Protein AF-R6EBM1-F1 (afdb_monomer_lite)

Radius of gyration: 15.31 Å; chains: 1; bounding box: 41×49×31 Å

Foldseek 3Di:
DAFDADPPPRHTFWDKDWDDDPLETEIDIDGDPVCPPVCSVLVVVLVVCVVVCVVRVAGAYEYEAAPVPVSVVVSCVVSAWAWPFWDQDPCVVPDDHDTWTWTWGDDPNYTYTYTYDDDDPPPPD

Secondary structure (DSSP, 8-state):
-EEEE-TTT--EEEEEEEEEETTEEEEEEEE-GGGTTSSHHHHHHHHHHHHHHHH-TT-EEEE---TT-HHHHHHHHHTT----EE-S-GGGGT------EE--EEETTEEE--B----------

pLDDT: mean 72.96, std 23.39, range [26.84, 96.12]

Structure (mmCIF, N/CA/C/O backbone):
data_AF-R6EBM1-F1
#
_entry.id   AF-R6EBM1-F1
#
loop_
_atom_site.group_PDB
_atom_site.id
_atom_site.type_symbol
_atom_site.label_atom_id
_atom_site.label_alt_id
_atom_site.label_comp_id
_atom_site.label_asym_id
_atom_site.label_entity_id
_atom_site.label_seq_id
_atom_site.pdbx_PDB_ins_code
_atom_site.Cartn_x
_atom_site.Cartn_y
_atom_site.Cartn_z
_atom_site.occupancy
_atom_site.B_iso_or_equiv
_atom_site.auth_seq_id
_atom_site.auth_comp_id
_atom_site.auth_asym_id
_atom_site.auth_atom_id
_atom_site.pdbx_PDB_model_num
ATOM 1 N N . MET A 1 1 ? -8.049 6.342 -8.867 1.00 83.94 1 MET A N 1
ATOM 2 C CA . MET A 1 1 ? -8.189 6.659 -7.430 1.00 83.94 1 MET A CA 1
ATOM 3 C C . MET A 1 1 ? -9.291 5.770 -6.891 1.00 83.94 1 MET A C 1
ATOM 5 O O . MET A 1 1 ? -10.274 5.601 -7.598 1.00 83.94 1 MET A O 1
ATOM 9 N N . ILE A 1 2 ? -9.093 5.152 -5.730 1.00 92.56 2 ILE A N 1
ATOM 10 C CA . ILE A 1 2 ? -10.028 4.202 -5.118 1.00 92.56 2 ILE A CA 1
ATOM 11 C C . ILE A 1 2 ? -10.433 4.773 -3.761 1.00 92.56 2 ILE A C 1
ATOM 13 O O . ILE A 1 2 ? -9.560 5.087 -2.956 1.00 92.56 2 ILE A O 1
ATOM 17 N N . ALA A 1 3 ? -11.731 4.918 -3.513 1.00 94.50 3 ALA A N 1
ATOM 18 C CA . ALA A 1 3 ? -12.239 5.273 -2.193 1.00 94.50 3 ALA A CA 1
ATOM 19 C C . ALA A 1 3 ? -12.354 4.014 -1.326 1.00 94.50 3 ALA A C 1
ATOM 21 O O . ALA A 1 3 ? -12.730 2.949 -1.815 1.00 94.50 3 ALA A O 1
ATOM 22 N N . VAL A 1 4 ? -12.039 4.146 -0.042 1.00 95.19 4 VAL A N 1
ATOM 23 C CA . VAL A 1 4 ? -12.210 3.092 0.957 1.00 95.19 4 VAL A CA 1
ATOM 24 C C . VAL A 1 4 ? -13.351 3.499 1.871 1.00 95.19 4 VAL A C 1
ATOM 26 O O . VAL A 1 4 ? -13.301 4.575 2.471 1.00 95.19 4 VAL A O 1
ATOM 29 N N . ALA A 1 5 ? -14.360 2.642 1.986 1.00 95.75 5 ALA A N 1
ATOM 30 C CA . ALA A 1 5 ? -15.522 2.872 2.830 1.00 95.75 5 ALA A CA 1
ATOM 31 C C . ALA A 1 5 ? -15.790 1.680 3.756 1.00 95.75 5 ALA A C 1
ATOM 33 O O . ALA A 1 5 ? -15.462 0.543 3.411 1.00 95.75 5 ALA A O 1
ATOM 34 N N . LEU A 1 6 ? -16.380 1.948 4.924 1.00 94.75 6 LEU A N 1
ATOM 35 C CA . LEU A 1 6 ? -16.884 0.903 5.816 1.00 94.75 6 LEU A CA 1
ATOM 36 C C . LEU A 1 6 ? -18.050 0.176 5.158 1.00 94.75 6 LEU A C 1
ATOM 38 O O . LEU A 1 6 ? -18.920 0.796 4.546 1.00 94.75 6 LEU A O 1
ATOM 42 N N . LYS A 1 7 ? -18.088 -1.145 5.312 1.00 92.44 7 LYS A N 1
ATOM 43 C CA . LYS A 1 7 ? -19.096 -1.984 4.664 1.00 92.44 7 LYS A CA 1
ATOM 44 C C . LYS A 1 7 ? -20.491 -1.759 5.251 1.00 92.44 7 LYS A C 1
ATOM 46 O O . LYS A 1 7 ? -21.477 -1.829 4.528 1.00 92.44 7 LYS A O 1
ATOM 51 N N . GLU A 1 8 ? -20.562 -1.492 6.550 1.00 93.94 8 GLU A N 1
ATOM 52 C CA . GLU A 1 8 ? -21.800 -1.378 7.320 1.00 93.94 8 GLU A CA 1
ATOM 53 C C . GLU A 1 8 ? -22.466 -0.014 7.129 1.00 93.94 8 GLU A C 1
ATOM 55 O O . GLU A 1 8 ? -23.687 0.071 7.028 1.00 93.94 8 GLU A O 1
ATOM 60 N N . THR A 1 9 ? -21.670 1.057 7.086 1.00 94.38 9 THR A N 1
ATOM 61 C CA . THR A 1 9 ? -22.170 2.442 7.090 1.00 94.38 9 THR A CA 1
ATOM 62 C C . THR A 1 9 ? -21.970 3.170 5.766 1.00 94.38 9 THR A C 1
ATOM 64 O O . THR A 1 9 ? -22.508 4.261 5.588 1.00 94.38 9 THR A O 1
ATOM 67 N N . ASN A 1 10 ? -21.187 2.600 4.844 1.00 93.38 10 ASN A N 1
ATOM 68 C CA . ASN A 1 10 ? -20.725 3.255 3.619 1.00 93.38 10 ASN A CA 1
ATOM 69 C C . ASN A 1 10 ? -19.950 4.567 3.877 1.00 93.38 10 ASN A C 1
ATOM 71 O O . ASN A 1 10 ? -19.770 5.389 2.978 1.00 93.38 10 ASN A O 1
ATOM 75 N N . GLU A 1 11 ? -19.481 4.780 5.111 1.00 94.94 11 GLU A N 1
ATOM 76 C CA . GLU A 1 11 ? -18.679 5.943 5.472 1.00 94.94 11 GLU A CA 1
ATOM 77 C C . GLU A 1 11 ? -17.297 5.841 4.828 1.00 94.94 11 GLU A C 1
ATOM 79 O O . GLU A 1 11 ? -16.606 4.835 4.989 1.00 94.94 11 GLU A O 1
ATOM 84 N N . MET A 1 12 ? -16.868 6.894 4.130 1.00 95.06 12 MET A N 1
ATOM 85 C CA . MET A 1 12 ? -15.533 6.963 3.542 1.00 95.06 12 MET A CA 1
ATOM 86 C C . MET A 1 12 ? -14.474 7.154 4.635 1.00 95.06 12 MET A C 1
ATOM 88 O O . MET A 1 12 ? -14.426 8.184 5.306 1.00 95.06 12 MET A O 1
ATOM 92 N N . ILE A 1 13 ? -13.584 6.175 4.776 1.00 96.12 13 ILE A N 1
ATOM 93 C CA . ILE A 1 13 ? -12.540 6.151 5.810 1.00 96.12 13 ILE A CA 1
ATOM 94 C C . ILE A 1 13 ? -11.137 6.396 5.262 1.00 96.12 13 ILE A C 1
ATOM 96 O O . ILE A 1 13 ? -10.194 6.600 6.033 1.00 96.12 13 ILE A O 1
ATOM 100 N N . GLY A 1 14 ? -10.981 6.388 3.942 1.00 94.69 14 GLY A N 1
ATOM 101 C CA . GLY A 1 14 ? -9.702 6.632 3.303 1.00 94.69 14 GLY A CA 1
ATOM 102 C C . GLY A 1 14 ? -9.762 6.573 1.788 1.00 94.69 14 GLY A C 1
ATOM 103 O O . GLY A 1 14 ? -10.810 6.380 1.175 1.00 94.69 14 GLY A O 1
ATOM 104 N N . GLU A 1 15 ? -8.594 6.716 1.190 1.00 95.75 15 GLU A N 1
ATOM 105 C CA . GLU A 1 15 ? -8.383 6.650 -0.244 1.00 95.75 15 GLU A CA 1
ATOM 106 C C . GLU A 1 15 ? -7.077 5.929 -0.563 1.00 95.75 15 GLU A C 1
ATOM 108 O O . GLU A 1 15 ? -6.105 5.958 0.201 1.00 95.75 15 GLU A O 1
ATOM 113 N N . ILE A 1 16 ? -7.057 5.286 -1.726 1.00 94.50 16 ILE A N 1
ATOM 114 C CA . ILE A 1 16 ? -5.886 4.627 -2.281 1.00 94.50 16 ILE A CA 1
ATOM 115 C C . ILE A 1 16 ? -5.662 5.131 -3.703 1.00 94.50 16 ILE A C 1
ATOM 117 O O . ILE A 1 16 ? -6.527 5.096 -4.583 1.00 94.50 16 ILE A O 1
ATOM 121 N N . ILE A 1 17 ? -4.447 5.596 -3.943 1.00 92.50 17 ILE A N 1
ATOM 122 C CA . ILE A 1 17 ? -3.948 6.005 -5.242 1.00 92.50 17 ILE A CA 1
ATOM 123 C C . ILE A 1 17 ? -3.191 4.820 -5.833 1.00 92.50 17 ILE A C 1
ATOM 125 O O . ILE A 1 17 ? -2.248 4.321 -5.229 1.00 92.50 17 ILE A O 1
ATOM 129 N N . VAL A 1 18 ? -3.588 4.405 -7.034 1.00 91.06 18 VAL A N 1
ATOM 130 C CA . VAL A 1 18 ? -2.918 3.366 -7.822 1.00 91.06 18 VAL A CA 1
ATOM 131 C C . VAL A 1 18 ? -2.424 4.002 -9.114 1.00 91.06 18 VAL A C 1
ATOM 133 O O . VAL A 1 18 ? -3.210 4.601 -9.848 1.00 91.06 18 VAL A O 1
ATOM 136 N N . LYS A 1 19 ? -1.121 3.913 -9.372 1.00 91.00 19 LYS A N 1
ATOM 137 C CA . LYS A 1 19 ? -0.443 4.511 -10.526 1.00 91.00 19 LYS A CA 1
ATOM 138 C C . LYS A 1 19 ? 0.418 3.457 -11.234 1.00 91.00 19 LYS A C 1
ATOM 140 O O . LYS A 1 19 ? 1.581 3.285 -10.867 1.00 91.00 19 LYS A O 1
ATOM 145 N N . PRO A 1 20 ? -0.138 2.737 -12.219 1.00 88.94 20 PRO A N 1
ATOM 146 C CA . PRO A 1 20 ? 0.629 1.841 -13.079 1.00 88.94 20 PRO A CA 1
ATOM 147 C C . PRO A 1 20 ? 1.560 2.630 -14.016 1.00 88.94 20 PRO A C 1
ATOM 149 O O . PRO A 1 20 ? 1.137 3.619 -14.612 1.00 88.94 20 PRO A O 1
ATOM 152 N N . LYS A 1 21 ? 2.816 2.196 -14.159 1.00 87.00 21 LYS A N 1
ATOM 153 C CA . LYS A 1 21 ? 3.804 2.725 -15.110 1.00 87.00 21 LYS A CA 1
ATOM 154 C C . LYS A 1 21 ? 4.953 1.728 -15.304 1.00 87.00 21 LYS A C 1
ATOM 156 O O . LYS A 1 21 ? 5.504 1.265 -14.319 1.00 87.00 21 LYS A O 1
ATOM 161 N N . ASP A 1 22 ? 5.339 1.435 -16.546 1.00 86.69 22 ASP A N 1
ATOM 162 C CA . ASP A 1 22 ? 6.538 0.642 -16.890 1.00 86.69 22 ASP A CA 1
ATOM 163 C C . ASP A 1 22 ? 6.659 -0.703 -16.138 1.00 86.69 22 ASP A C 1
ATOM 165 O O . ASP A 1 22 ? 7.708 -1.038 -15.597 1.00 86.69 22 ASP A O 1
ATOM 169 N N . ASN A 1 23 ? 5.569 -1.481 -16.081 1.00 84.25 23 ASN A N 1
ATOM 170 C CA . ASN A 1 23 ? 5.447 -2.725 -15.299 1.00 84.25 23 ASN A CA 1
ATOM 171 C C . ASN A 1 23 ? 5.547 -2.556 -13.774 1.00 84.25 23 ASN A C 1
ATOM 173 O O . ASN A 1 23 ? 5.668 -3.542 -13.051 1.00 84.25 23 ASN A O 1
ATOM 177 N N . ILE A 1 24 ? 5.452 -1.324 -13.276 1.00 83.31 24 ILE A N 1
ATOM 178 C CA . ILE A 1 24 ? 5.474 -0.994 -11.857 1.00 83.31 24 ILE A CA 1
ATOM 179 C C . ILE A 1 24 ? 4.132 -0.368 -11.449 1.00 83.31 24 ILE A C 1
ATOM 181 O O . ILE A 1 24 ? 3.636 0.559 -12.082 1.00 83.31 24 ILE A O 1
ATOM 185 N N . ILE A 1 25 ? 3.522 -0.837 -10.364 1.00 88.44 25 ILE A N 1
ATOM 186 C CA . ILE A 1 25 ? 2.316 -0.264 -9.762 1.00 88.44 25 ILE A CA 1
ATOM 187 C C . ILE A 1 25 ? 2.717 0.585 -8.562 1.00 88.44 25 ILE A C 1
ATOM 189 O O . ILE A 1 25 ? 3.015 0.059 -7.499 1.00 88.44 25 ILE A O 1
ATOM 193 N N . SER A 1 26 ? 2.698 1.908 -8.696 1.00 87.38 26 SER A N 1
ATOM 194 C CA . SER A 1 26 ? 2.887 2.804 -7.553 1.00 87.38 26 SER A CA 1
ATOM 195 C C . SER A 1 26 ? 1.607 2.917 -6.726 1.00 87.38 26 SER A C 1
ATOM 197 O O . SER A 1 26 ? 0.573 3.314 -7.261 1.00 87.38 26 SER A O 1
ATOM 199 N N . LEU A 1 27 ? 1.669 2.622 -5.429 1.00 89.44 27 LEU A N 1
ATOM 200 C CA . LEU A 1 27 ? 0.572 2.817 -4.485 1.00 89.44 27 LEU A CA 1
ATOM 201 C C . LEU A 1 27 ? 0.820 4.015 -3.552 1.00 89.44 27 LEU A C 1
ATOM 203 O O . LEU A 1 27 ? 1.942 4.399 -3.220 1.00 89.44 27 LEU A O 1
ATOM 207 N N . GLY A 1 28 ? -0.260 4.626 -3.109 1.00 89.19 28 GLY A N 1
ATOM 208 C CA . GLY A 1 28 ? -0.266 5.566 -2.000 1.00 89.19 28 GLY A CA 1
ATOM 209 C C . GLY A 1 28 ? -1.591 5.413 -1.288 1.00 89.19 28 GLY A C 1
ATOM 210 O O . GLY A 1 28 ? -2.598 5.167 -1.943 1.00 89.19 28 GLY A O 1
ATOM 211 N N . TYR A 1 29 ? -1.606 5.523 0.031 1.00 91.44 29 TYR A N 1
ATOM 212 C CA . TYR A 1 29 ? -2.847 5.451 0.787 1.00 91.44 29 TYR A CA 1
ATOM 213 C C . TYR A 1 29 ? -2.914 6.580 1.796 1.00 91.44 29 TYR A C 1
ATOM 215 O O . TYR A 1 29 ? -1.896 7.020 2.331 1.00 91.44 29 TYR A O 1
ATOM 223 N N . THR A 1 30 ? -4.134 7.006 2.081 1.00 91.62 30 THR A N 1
ATOM 224 C CA . THR A 1 30 ? -4.440 7.924 3.170 1.00 91.62 30 THR A CA 1
ATOM 225 C C . THR A 1 30 ? -5.685 7.412 3.868 1.00 91.62 30 THR A C 1
ATOM 227 O O . THR A 1 30 ? -6.706 7.183 3.233 1.00 91.62 30 THR A O 1
ATOM 230 N N . PHE A 1 31 ? -5.596 7.211 5.178 1.00 92.94 31 PHE A N 1
ATOM 231 C CA . PHE A 1 31 ? -6.733 6.850 6.021 1.00 92.94 31 PHE A CA 1
ATOM 232 C C . PHE A 1 31 ? -6.970 7.966 7.027 1.00 92.94 31 PHE A C 1
ATOM 234 O O . PHE A 1 31 ? -6.013 8.564 7.528 1.00 92.94 31 PHE A O 1
ATOM 241 N N . SER A 1 32 ? -8.233 8.219 7.354 1.00 92.31 32 SER A N 1
ATOM 242 C CA . SER A 1 32 ? -8.598 9.146 8.420 1.00 92.31 32 SER A CA 1
ATOM 243 C C . SER A 1 32 ? -8.030 8.666 9.757 1.00 92.31 32 SER A C 1
ATOM 245 O O . SER A 1 32 ? -8.084 7.480 10.089 1.00 92.31 32 SER A O 1
ATOM 247 N N . TYR A 1 33 ? -7.493 9.604 10.539 1.00 89.88 33 TYR A N 1
ATOM 248 C CA . TYR A 1 33 ? -6.852 9.344 11.832 1.00 89.88 33 TYR A CA 1
ATOM 249 C C . TYR A 1 33 ? -7.772 8.612 12.821 1.00 89.88 33 TYR A C 1
ATOM 251 O O . TYR A 1 33 ? -7.292 7.845 13.651 1.00 89.88 33 TYR A O 1
ATOM 259 N N . LYS A 1 34 ? -9.095 8.800 12.697 1.00 92.19 34 LYS A N 1
ATOM 260 C CA . LYS A 1 34 ? -10.115 8.125 13.517 1.00 92.19 34 LYS A CA 1
ATOM 261 C C . LYS A 1 34 ? -10.069 6.600 13.384 1.00 92.19 34 LYS A C 1
ATOM 263 O O . LYS A 1 34 ? -10.432 5.898 14.318 1.00 92.19 34 LYS A O 1
ATOM 268 N N . TYR A 1 35 ? -9.600 6.108 12.239 1.00 91.69 35 TYR A N 1
ATOM 269 C CA . TYR A 1 35 ? -9.599 4.695 11.861 1.00 91.69 35 TYR A CA 1
ATOM 270 C C . TYR A 1 35 ? -8.191 4.078 11.862 1.00 91.69 35 TYR A C 1
ATOM 272 O O . TYR A 1 35 ? -7.979 2.960 11.389 1.00 91.69 35 TYR A O 1
ATOM 280 N N . HIS A 1 36 ? -7.189 4.794 12.383 1.00 90.75 36 HIS A N 1
ATOM 281 C CA . HIS A 1 36 ? -5.823 4.278 12.479 1.00 90.75 36 HIS A CA 1
ATOM 282 C C . HIS A 1 36 ? -5.713 3.169 13.528 1.00 90.75 36 HIS A C 1
ATOM 284 O O . HIS A 1 36 ? -6.456 3.131 14.503 1.00 90.75 36 HIS A O 1
ATOM 290 N N . ARG A 1 37 ? -4.740 2.266 13.334 1.00 88.12 37 ARG A N 1
ATOM 291 C CA . ARG A 1 37 ? -4.405 1.152 14.249 1.00 88.12 37 ARG A CA 1
ATOM 292 C C . ARG A 1 37 ? -5.529 0.133 14.500 1.00 88.12 37 ARG A C 1
ATOM 294 O O . ARG A 1 37 ? -5.381 -0.710 15.373 1.00 88.12 37 ARG A O 1
ATOM 301 N N . GLN A 1 38 ? -6.589 0.154 13.692 1.00 92.31 38 GLN A N 1
ATOM 302 C CA . GLN A 1 38 ? -7.709 -0.797 13.759 1.00 92.31 38 GLN A CA 1
ATOM 303 C C . GLN A 1 38 ? -7.607 -1.939 12.734 1.00 92.31 38 GLN A C 1
ATOM 305 O O . GLN A 1 38 ? -8.469 -2.800 12.671 1.00 92.31 38 GLN A O 1
ATOM 310 N N . GLY A 1 39 ? -6.546 -1.969 11.921 1.00 92.81 39 GLY A N 1
ATOM 311 C CA . GLY A 1 39 ? -6.320 -3.031 10.933 1.00 92.81 39 GLY A CA 1
ATOM 312 C C . GLY A 1 39 ? -6.897 -2.762 9.541 1.00 92.81 39 GLY A C 1
ATOM 313 O O . GLY A 1 39 ? -6.439 -3.401 8.599 1.00 92.81 39 GLY A O 1
ATOM 314 N N . TYR A 1 40 ? -7.764 -1.757 9.368 1.00 94.69 40 TYR A N 1
ATOM 315 C CA . TYR A 1 40 ? -8.381 -1.438 8.068 1.00 94.69 40 TYR A CA 1
ATOM 316 C C . TYR A 1 40 ? -7.372 -1.256 6.930 1.00 94.69 40 TYR A C 1
ATOM 318 O O . TYR A 1 40 ? -7.530 -1.825 5.855 1.00 94.69 40 TYR A O 1
ATOM 326 N N . ALA A 1 41 ? -6.285 -0.515 7.166 1.00 92.88 41 ALA A N 1
ATOM 327 C CA . ALA A 1 41 ? -5.260 -0.318 6.142 1.00 92.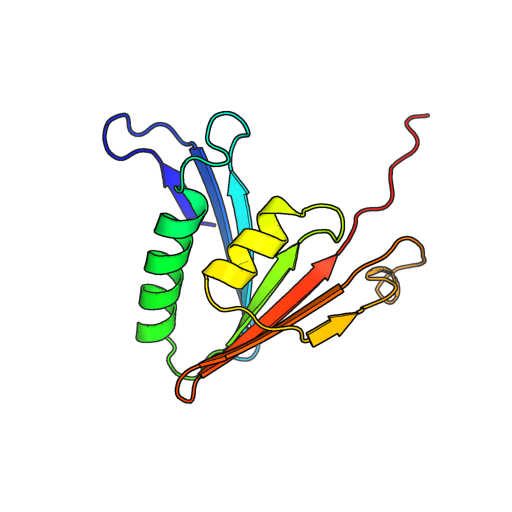88 41 ALA A CA 1
ATOM 328 C C . ALA A 1 41 ? -4.581 -1.636 5.729 1.00 92.88 41 ALA A C 1
ATOM 330 O O . ALA A 1 41 ? -4.265 -1.824 4.559 1.00 92.88 41 ALA A O 1
ATOM 331 N N . PHE A 1 42 ? -4.379 -2.560 6.671 1.00 94.06 42 PHE A N 1
ATOM 332 C CA . PHE A 1 42 ? -3.794 -3.870 6.385 1.00 94.06 42 PHE A CA 1
ATOM 333 C C . PHE A 1 42 ? -4.745 -4.740 5.568 1.00 94.06 42 PHE A C 1
ATOM 335 O O . PHE A 1 42 ? -4.329 -5.314 4.565 1.00 94.06 42 PHE A O 1
ATOM 342 N N . GLU A 1 43 ? -6.011 -4.803 5.970 1.00 94.81 43 GLU A N 1
ATOM 343 C CA . GLU A 1 43 ? -7.041 -5.572 5.275 1.00 94.81 43 GLU A CA 1
ATOM 344 C C . GLU A 1 43 ? -7.196 -5.109 3.822 1.00 94.81 43 GLU A C 1
ATOM 346 O O . GLU A 1 43 ? -7.016 -5.893 2.889 1.00 94.81 43 GLU A O 1
ATOM 351 N N . VAL A 1 44 ? -7.433 -3.811 3.627 1.00 94.62 44 VAL A N 1
ATOM 352 C CA . VAL A 1 44 ? -7.709 -3.246 2.303 1.00 94.62 44 VAL A CA 1
ATOM 353 C C . VAL A 1 44 ? -6.506 -3.396 1.375 1.00 94.62 44 VAL A C 1
ATOM 355 O O . VAL A 1 44 ? -6.668 -3.790 0.220 1.00 94.62 44 VAL A O 1
ATOM 358 N N . LEU A 1 45 ? -5.288 -3.126 1.861 1.00 93.50 45 LEU A N 1
ATOM 359 C CA . LEU A 1 45 ? -4.082 -3.284 1.043 1.00 93.50 45 LEU A CA 1
ATOM 360 C C . LEU A 1 45 ? -3.807 -4.750 0.701 1.00 93.50 45 LEU A C 1
ATOM 362 O O . LEU A 1 45 ? -3.380 -5.023 -0.415 1.00 93.50 45 LEU A O 1
ATOM 366 N N . THR A 1 46 ? -4.087 -5.691 1.606 1.00 92.88 46 THR A N 1
ATOM 367 C CA . THR A 1 46 ? -3.923 -7.128 1.330 1.00 92.88 46 THR A CA 1
ATOM 368 C C . THR A 1 46 ? -4.818 -7.559 0.169 1.00 92.88 46 THR A C 1
ATOM 370 O O . THR A 1 46 ? -4.323 -8.089 -0.827 1.00 92.88 46 THR A O 1
ATOM 373 N N . VAL A 1 47 ? -6.115 -7.245 0.245 1.00 93.12 47 VAL A N 1
ATOM 374 C CA . VAL A 1 47 ? -7.085 -7.579 -0.810 1.00 93.12 47 VAL A CA 1
ATOM 375 C C . VAL A 1 47 ? -6.725 -6.890 -2.128 1.00 93.12 47 VAL A C 1
ATOM 377 O O . VAL A 1 47 ? -6.757 -7.512 -3.194 1.00 93.12 47 VAL A O 1
ATOM 380 N N . LEU A 1 48 ? -6.332 -5.615 -2.072 1.00 92.69 48 LEU A N 1
ATOM 381 C CA . LEU A 1 48 ? -5.961 -4.857 -3.262 1.00 92.69 48 LEU A CA 1
ATOM 382 C C . LEU A 1 48 ? -4.703 -5.422 -3.937 1.00 92.69 48 LEU A C 1
ATOM 384 O O . LEU A 1 48 ? -4.672 -5.537 -5.162 1.00 92.69 48 LEU A O 1
ATOM 388 N N . HIS A 1 49 ? -3.678 -5.796 -3.167 1.00 89.62 49 HIS A N 1
ATOM 389 C CA . HIS A 1 49 ? -2.467 -6.410 -3.712 1.00 89.62 49 HIS A CA 1
ATOM 390 C C . HIS A 1 49 ? -2.769 -7.733 -4.404 1.00 89.62 49 HIS A C 1
ATOM 392 O O . HIS A 1 49 ? -2.293 -7.954 -5.516 1.00 89.62 49 HIS A O 1
ATOM 398 N N . GLU A 1 50 ? -3.586 -8.594 -3.795 1.00 90.25 50 GLU A N 1
ATOM 399 C CA . GLU A 1 50 ? -3.987 -9.856 -4.416 1.00 90.25 50 GLU A CA 1
ATOM 400 C C . GLU A 1 50 ? -4.741 -9.636 -5.727 1.00 90.25 50 GLU A C 1
ATOM 402 O O . GLU A 1 50 ? -4.455 -10.301 -6.725 1.00 90.25 50 GLU A O 1
ATOM 407 N N . HIS A 1 51 ? -5.680 -8.689 -5.741 1.00 91.50 51 HIS A N 1
ATOM 408 C CA . HIS A 1 51 ? -6.461 -8.370 -6.930 1.00 91.50 51 HIS A CA 1
ATOM 409 C C . HIS A 1 51 ? -5.574 -7.853 -8.069 1.00 91.50 51 HIS A C 1
ATOM 411 O O . HIS A 1 51 ? -5.579 -8.405 -9.170 1.00 91.50 51 HIS A O 1
ATOM 417 N N . LEU A 1 52 ? -4.747 -6.846 -7.786 1.00 90.25 52 LEU A N 1
ATOM 418 C CA . LEU A 1 52 ? -3.832 -6.265 -8.766 1.00 90.25 52 LEU A CA 1
ATOM 419 C C . LEU A 1 52 ? -2.790 -7.283 -9.246 1.00 90.25 52 LEU A C 1
ATOM 421 O O . LEU A 1 52 ? -2.429 -7.286 -10.420 1.00 90.25 52 LEU A O 1
ATOM 425 N N . HIS A 1 53 ? -2.344 -8.190 -8.375 1.00 87.81 53 HIS A N 1
ATOM 426 C CA . HIS A 1 53 ? -1.394 -9.228 -8.751 1.00 87.81 53 HIS A CA 1
ATOM 427 C C . HIS A 1 53 ? -2.026 -10.281 -9.670 1.00 87.81 53 HIS A C 1
ATOM 429 O O . HIS A 1 53 ? -1.374 -10.734 -10.606 1.00 87.81 53 HIS A O 1
ATOM 435 N N . LYS A 1 54 ? -3.297 -10.649 -9.459 1.00 90.06 54 LYS A N 1
ATOM 436 C CA . LYS A 1 54 ? -4.027 -11.531 -10.388 1.00 90.06 54 LYS A CA 1
ATOM 437 C C . LYS A 1 54 ? -4.158 -10.899 -11.776 1.00 90.06 54 LYS A C 1
ATOM 439 O O . LYS A 1 54 ? -4.015 -11.599 -12.772 1.00 90.06 54 LYS A O 1
ATOM 444 N N . MET A 1 55 ? -4.392 -9.587 -11.838 1.00 89.62 55 MET A N 1
ATOM 445 C CA . MET A 1 55 ? -4.502 -8.853 -13.103 1.00 89.62 55 MET A CA 1
ATOM 446 C C . MET A 1 55 ? -3.153 -8.668 -13.805 1.00 89.62 55 MET A C 1
ATOM 448 O O . MET A 1 55 ? -3.076 -8.755 -15.027 1.00 89.62 55 MET A O 1
ATOM 452 N N . ALA A 1 56 ? -2.088 -8.418 -13.042 1.00 87.62 56 ALA A N 1
ATOM 453 C CA . ALA A 1 56 ? -0.755 -8.151 -13.567 1.00 87.62 56 ALA A CA 1
ATOM 454 C C . ALA A 1 56 ? 0.320 -8.963 -12.812 1.00 87.62 56 ALA A C 1
ATOM 456 O O . ALA A 1 56 ? 1.084 -8.411 -12.016 1.00 87.62 56 ALA A O 1
ATOM 457 N N . PRO A 1 57 ? 0.439 -10.280 -13.076 1.00 86.50 57 PRO A N 1
ATOM 458 C CA . PRO A 1 57 ? 1.290 -11.168 -12.276 1.00 86.50 57 PRO A CA 1
ATOM 459 C C . PRO A 1 57 ? 2.784 -10.844 -12.333 1.00 86.50 57 PRO A C 1
ATOM 461 O O . PRO A 1 57 ? 3.530 -11.145 -11.405 1.00 86.50 57 PRO A O 1
ATOM 464 N N . LYS A 1 58 ? 3.240 -10.242 -13.435 1.00 85.94 58 LYS A N 1
ATOM 465 C CA . LYS A 1 58 ? 4.651 -9.883 -13.644 1.00 85.94 58 LYS A CA 1
ATOM 466 C C . LYS A 1 58 ? 5.004 -8.492 -13.116 1.00 85.94 58 LYS A C 1
ATOM 468 O O . LYS A 1 58 ? 6.170 -8.121 -13.168 1.00 85.94 58 LYS A O 1
ATOM 473 N N . TRP A 1 59 ? 4.010 -7.718 -12.686 1.00 86.38 59 TRP A N 1
ATOM 474 C CA . TRP A 1 59 ? 4.201 -6.318 -12.337 1.00 86.38 59 TRP A CA 1
ATOM 475 C C . TRP A 1 59 ? 4.614 -6.141 -10.891 1.00 86.38 59 TRP A C 1
ATOM 477 O O . TRP A 1 59 ? 4.278 -6.938 -10.010 1.00 86.38 59 TRP A O 1
ATOM 487 N N . GLU A 1 60 ? 5.316 -5.038 -10.671 1.00 83.69 60 GLU A N 1
ATOM 488 C CA . GLU A 1 60 ? 5.995 -4.765 -9.430 1.00 83.69 60 GLU A CA 1
ATOM 489 C C . 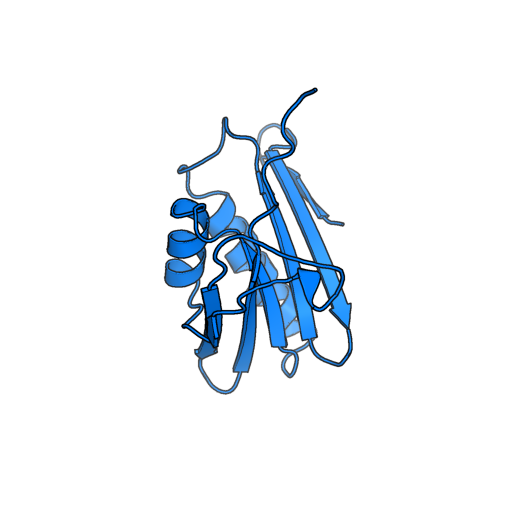GLU A 1 60 ? 5.402 -3.582 -8.700 1.00 83.69 60 GLU A C 1
ATOM 491 O O . GLU A 1 60 ? 5.313 -2.487 -9.210 1.00 83.69 60 GLU A O 1
ATOM 496 N N . PHE A 1 61 ? 4.981 -3.754 -7.467 1.00 84.88 61 PHE A N 1
ATOM 497 C CA . PHE A 1 61 ? 4.268 -2.709 -6.753 1.00 84.88 61 PHE A CA 1
ATOM 498 C C . PHE A 1 61 ? 5.251 -1.878 -5.983 1.00 84.88 61 PHE A C 1
ATOM 500 O O . PHE A 1 61 ? 5.799 -2.415 -5.044 1.00 84.88 61 PHE A O 1
ATOM 507 N N . ILE A 1 62 ? 5.440 -0.616 -6.345 1.00 84.12 62 ILE A N 1
ATOM 508 C CA . ILE A 1 62 ? 6.170 0.379 -5.568 1.00 84.12 62 ILE A CA 1
ATOM 509 C C . ILE A 1 62 ? 5.201 1.150 -4.679 1.00 84.12 62 ILE A C 1
ATOM 511 O O . ILE A 1 62 ? 4.042 1.287 -5.030 1.00 84.12 62 ILE A O 1
ATOM 515 N N . SER A 1 63 ? 5.565 1.666 -3.521 1.00 84.19 63 SER A N 1
ATOM 516 C CA . SER A 1 63 ? 4.769 2.733 -2.900 1.00 84.19 63 SER A CA 1
ATOM 517 C C . SER A 1 63 ? 5.623 3.655 -2.033 1.00 84.19 63 SER A C 1
ATOM 519 O O . SER A 1 63 ? 6.830 3.479 -2.059 1.00 84.19 63 SER A O 1
ATOM 521 N N . PHE A 1 64 ? 5.084 4.714 -1.413 1.00 80.00 64 PHE A N 1
ATOM 522 C CA . PHE A 1 64 ? 5.912 5.694 -0.695 1.00 80.00 64 PHE A CA 1
ATOM 523 C C . PHE A 1 64 ? 5.371 6.112 0.687 1.00 80.00 64 PHE A C 1
ATOM 525 O O . PHE A 1 64 ? 4.166 6.197 0.870 1.00 80.00 64 PHE A O 1
ATOM 532 N N . THR A 1 65 ? 6.237 6.328 1.687 1.00 79.69 65 THR A N 1
ATOM 533 C CA . THR A 1 65 ? 5.876 6.771 3.058 1.00 79.69 65 THR A CA 1
ATOM 534 C C . THR A 1 65 ? 6.984 7.614 3.671 1.00 79.69 65 THR A C 1
ATOM 536 O O . THR A 1 65 ? 8.024 7.696 3.059 1.00 79.69 65 THR A O 1
ATOM 539 N N . GLU A 1 66 ? 6.821 8.263 4.819 1.00 73.00 66 GLU A N 1
ATOM 540 C CA . GLU A 1 66 ? 7.900 9.055 5.434 1.00 73.00 66 GLU A CA 1
ATOM 541 C C . GLU A 1 66 ? 8.716 8.243 6.436 1.00 73.00 66 GLU A C 1
ATOM 543 O O . GLU A 1 66 ? 8.209 7.288 7.020 1.00 73.00 66 GLU A O 1
ATOM 548 N N . CYS A 1 67 ? 9.982 8.612 6.676 1.00 71.38 67 CYS A N 1
ATOM 549 C CA . CYS A 1 67 ? 10.793 7.906 7.677 1.00 71.38 67 CYS A CA 1
ATOM 550 C C . CYS A 1 67 ? 10.224 8.062 9.098 1.00 71.38 67 CYS A C 1
ATOM 552 O O . CYS A 1 67 ? 10.457 7.217 9.952 1.00 71.38 67 CYS A O 1
ATOM 554 N N . GLU A 1 68 ? 9.478 9.144 9.338 1.00 76.44 68 GLU A N 1
ATOM 555 C CA . GLU A 1 68 ? 8.759 9.404 10.589 1.00 76.44 68 GLU A CA 1
ATOM 556 C C . GLU A 1 68 ? 7.436 8.637 10.670 1.00 76.44 68 GLU A C 1
ATOM 558 O O . GLU A 1 68 ? 6.874 8.494 11.755 1.00 76.44 68 GLU A O 1
ATOM 563 N N . ASN A 1 69 ? 6.936 8.110 9.548 1.00 82.56 69 ASN A N 1
ATOM 564 C CA . ASN A 1 69 ? 5.713 7.323 9.525 1.00 82.56 69 ASN A CA 1
ATOM 565 C C . ASN A 1 69 ? 5.997 5.883 9.970 1.00 82.56 69 ASN A C 1
ATOM 567 O O . ASN A 1 69 ? 5.933 4.938 9.180 1.00 82.56 69 ASN A O 1
ATOM 571 N N . ILE A 1 70 ? 6.309 5.727 11.258 1.00 85.06 70 ILE A N 1
ATOM 572 C CA . ILE A 1 70 ? 6.620 4.436 11.881 1.00 85.06 70 ILE A CA 1
ATOM 573 C C . ILE A 1 70 ? 5.468 3.447 11.676 1.00 85.06 70 ILE A C 1
ATOM 575 O O . ILE A 1 70 ? 5.707 2.316 11.263 1.00 85.06 70 ILE A O 1
ATOM 579 N N . ALA A 1 71 ? 4.221 3.896 11.848 1.00 85.88 71 ALA A N 1
ATOM 580 C CA . ALA A 1 71 ? 3.038 3.063 11.641 1.00 85.88 71 ALA A CA 1
ATOM 581 C C . ALA A 1 71 ? 2.926 2.555 10.193 1.00 85.88 71 ALA A C 1
ATOM 583 O O . ALA A 1 71 ? 2.623 1.385 9.965 1.00 85.88 71 ALA A O 1
ATOM 584 N N . GLY A 1 72 ? 3.208 3.408 9.203 1.00 85.69 72 GLY A N 1
ATOM 585 C CA . GLY A 1 72 ? 3.264 3.003 7.800 1.00 85.69 72 GLY A CA 1
ATOM 586 C C . GLY A 1 72 ? 4.396 2.013 7.529 1.00 85.69 72 GLY A C 1
ATOM 587 O O . GLY A 1 72 ? 4.181 1.002 6.872 1.00 85.69 72 GLY A O 1
ATOM 588 N N . ILE A 1 73 ? 5.588 2.249 8.082 1.00 85.19 73 ILE A N 1
ATOM 589 C CA . ILE A 1 73 ? 6.733 1.334 7.944 1.00 85.19 73 ILE A CA 1
ATOM 590 C C . ILE A 1 73 ? 6.406 -0.049 8.523 1.00 85.19 73 ILE A C 1
ATOM 592 O O . ILE A 1 73 ? 6.685 -1.066 7.888 1.00 85.19 73 ILE A O 1
ATOM 596 N N . GLU A 1 74 ? 5.810 -0.106 9.713 1.00 89.81 74 GLU A N 1
ATOM 597 C CA . GLU A 1 74 ? 5.380 -1.358 10.344 1.00 89.81 74 GLU A CA 1
ATOM 598 C C . GLU A 1 74 ? 4.291 -2.062 9.534 1.00 89.81 74 GLU A C 1
ATOM 600 O O . GLU A 1 74 ? 4.353 -3.280 9.354 1.00 89.81 74 GLU A O 1
ATOM 605 N N . LEU A 1 75 ? 3.343 -1.303 8.977 1.00 90.00 75 LEU A N 1
ATOM 606 C CA . LEU A 1 75 ? 2.323 -1.834 8.080 1.00 90.00 75 LEU A CA 1
ATOM 607 C C . LEU A 1 75 ? 2.950 -2.496 6.847 1.00 90.00 75 LEU A C 1
ATOM 609 O O . LEU A 1 75 ? 2.595 -3.626 6.521 1.00 90.00 75 LEU A O 1
ATOM 613 N N . PHE A 1 76 ? 3.915 -1.843 6.196 1.00 87.62 76 PHE A N 1
ATOM 614 C CA . PHE A 1 76 ? 4.610 -2.422 5.045 1.00 87.62 76 PHE A CA 1
ATOM 615 C C . PHE A 1 76 ? 5.403 -3.667 5.413 1.00 87.62 76 PHE A C 1
ATOM 617 O O . PHE A 1 76 ? 5.332 -4.663 4.699 1.00 87.62 76 PHE A O 1
ATOM 624 N N . LYS A 1 77 ? 6.098 -3.668 6.555 1.00 88.38 77 LYS A N 1
ATOM 625 C CA . LYS A 1 77 ? 6.763 -4.880 7.053 1.00 88.38 77 LYS A CA 1
ATOM 626 C C . LYS A 1 77 ? 5.760 -6.022 7.235 1.00 88.38 77 LYS A C 1
ATOM 628 O O . LYS A 1 77 ? 6.032 -7.133 6.789 1.00 88.38 77 LYS A O 1
ATOM 633 N N . LYS A 1 78 ? 4.589 -5.742 7.819 1.00 90.62 78 LYS A N 1
ATOM 634 C CA . LYS A 1 78 ? 3.516 -6.726 8.035 1.00 90.62 78 LYS A CA 1
ATOM 635 C C . LYS A 1 78 ? 2.913 -7.246 6.725 1.00 90.62 78 LYS A C 1
ATOM 637 O O . LYS A 1 78 ? 2.629 -8.432 6.625 1.00 90.62 78 LYS A O 1
ATOM 642 N N . LEU A 1 79 ? 2.755 -6.382 5.722 1.00 88.38 79 LEU A N 1
ATOM 643 C CA . LEU A 1 79 ? 2.302 -6.747 4.370 1.00 88.38 79 LEU A CA 1
ATOM 644 C C . LEU A 1 79 ? 3.355 -7.523 3.569 1.00 88.38 79 LEU A C 1
ATOM 646 O O . LEU A 1 79 ? 3.083 -7.960 2.455 1.00 88.38 79 LEU A O 1
ATOM 650 N N . GLY A 1 80 ? 4.564 -7.668 4.109 1.00 86.25 80 GLY A N 1
ATOM 651 C CA . GLY A 1 80 ? 5.679 -8.226 3.377 1.00 86.25 80 GLY A CA 1
ATOM 652 C C . GLY A 1 80 ? 6.219 -7.228 2.354 1.00 86.25 80 GLY A C 1
ATOM 653 O O . GLY A 1 80 ? 6.183 -7.463 1.157 1.00 86.25 80 GLY A O 1
ATOM 654 N N . TYR A 1 81 ? 6.808 -6.137 2.815 1.00 81.06 81 TYR A N 1
ATOM 655 C CA . TYR A 1 81 ? 7.752 -5.314 2.056 1.00 81.06 81 TYR A CA 1
ATOM 656 C C . TYR A 1 81 ? 9.135 -5.435 2.738 1.00 81.06 81 TYR A C 1
ATOM 658 O O . TYR A 1 81 ? 9.198 -5.371 3.963 1.00 81.06 81 TYR A O 1
ATOM 666 N N . LYS A 1 82 ? 10.259 -5.664 2.023 1.00 78.62 82 LYS A N 1
ATOM 667 C CA . LYS A 1 82 ? 11.633 -5.671 2.629 1.00 78.62 82 LYS A CA 1
ATOM 668 C C . LYS A 1 82 ? 12.221 -4.291 2.429 1.00 78.62 82 LYS A C 1
ATOM 670 O O . LYS A 1 82 ? 11.525 -3.433 1.949 1.00 78.62 82 LYS A O 1
ATOM 675 N N . GLY A 1 83 ? 13.475 -4.056 2.803 1.00 75.81 83 GLY A N 1
ATOM 676 C CA . GLY A 1 83 ? 14.280 -2.842 2.562 1.00 75.81 83 GLY A CA 1
ATOM 677 C C . GLY A 1 83 ? 14.820 -2.713 1.125 1.00 75.81 83 GLY A C 1
ATOM 678 O O . GLY A 1 83 ? 15.296 -3.707 0.603 1.00 75.81 83 GLY A O 1
ATOM 679 N N . LEU A 1 84 ? 14.775 -1.533 0.490 1.00 68.62 84 LEU A N 1
ATOM 680 C CA . LEU A 1 84 ? 15.505 -1.120 -0.723 1.00 68.62 84 LEU A CA 1
ATOM 681 C C . LEU A 1 84 ? 16.669 -0.187 -0.362 1.00 68.62 84 LEU A C 1
ATOM 683 O O . LEU A 1 84 ? 17.550 -0.006 -1.190 1.00 68.62 84 LEU A O 1
ATOM 687 N N . GLY A 1 85 ? 16.698 0.414 0.831 1.00 64.31 85 GLY A N 1
ATOM 688 C CA . GLY A 1 85 ? 17.787 1.289 1.263 1.00 64.31 85 GLY A CA 1
ATOM 689 C C . GLY A 1 85 ? 17.312 2.671 1.680 1.00 64.31 85 GLY A C 1
ATOM 690 O O . GLY A 1 85 ? 16.432 2.781 2.517 1.00 64.31 85 GLY A O 1
ATOM 691 N N . TYR A 1 86 ? 17.932 3.724 1.162 1.00 58.47 86 TYR A N 1
ATOM 692 C CA . TYR A 1 86 ? 1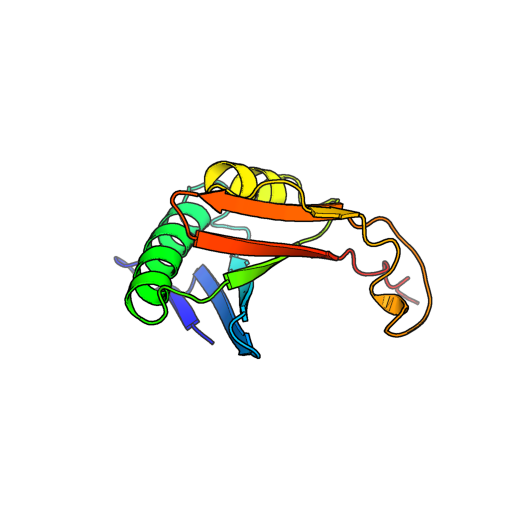7.693 5.114 1.547 1.00 58.47 86 TYR A CA 1
ATOM 693 C C . TYR A 1 86 ? 17.874 6.010 0.329 1.00 58.47 86 TYR A C 1
ATOM 695 O O . TYR A 1 86 ? 18.832 5.843 -0.422 1.00 58.47 86 TYR A O 1
ATOM 703 N N . VAL A 1 87 ? 16.956 6.955 0.132 1.00 56.28 87 VAL A N 1
ATOM 704 C CA . VAL A 1 87 ? 17.059 7.978 -0.908 1.00 56.28 87 VAL A CA 1
ATOM 705 C C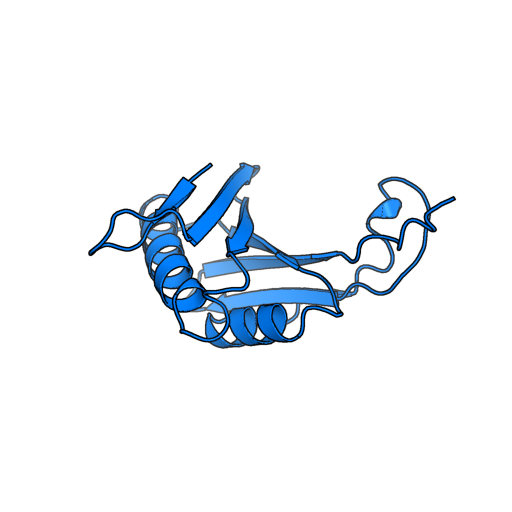 . VAL A 1 87 ? 17.144 9.343 -0.214 1.00 56.28 87 VAL A C 1
ATOM 707 O O . VAL A 1 87 ? 16.143 9.820 0.316 1.00 56.28 87 VAL A O 1
ATOM 710 N N . PRO A 1 88 ? 18.318 10.005 -0.201 1.00 43.28 88 PRO A N 1
ATOM 711 C CA . PRO A 1 88 ? 18.570 11.190 0.625 1.00 43.28 88 PRO A CA 1
ATOM 712 C C . PRO A 1 88 ? 17.707 12.408 0.316 1.00 43.28 88 PRO A C 1
ATOM 714 O O . PRO A 1 88 ? 17.619 13.342 1.113 1.00 43.28 88 PRO A O 1
ATOM 717 N N . CYS A 1 89 ? 17.126 12.446 -0.877 1.00 42.72 89 CYS A N 1
ATOM 718 C CA . CYS A 1 89 ? 16.396 13.600 -1.338 1.00 42.72 89 CYS A CA 1
ATOM 719 C C . CYS A 1 89 ? 15.469 13.207 -2.486 1.00 42.72 89 CYS A C 1
ATOM 721 O O . CYS A 1 89 ? 15.944 12.949 -3.590 1.00 42.72 89 CYS A O 1
ATOM 723 N N . PHE A 1 90 ? 14.148 13.295 -2.296 1.00 45.06 90 PHE A N 1
ATOM 724 C CA . PHE A 1 90 ? 13.229 13.314 -3.447 1.00 45.06 90 PHE A CA 1
ATOM 725 C C . PHE A 1 90 ? 13.510 14.513 -4.357 1.00 45.06 90 PHE A C 1
ATOM 727 O O . PHE A 1 90 ? 13.154 14.564 -5.523 1.00 45.06 90 PHE A O 1
ATOM 734 N N . ARG A 1 91 ? 14.201 15.510 -3.810 1.00 36.75 91 ARG A N 1
ATOM 735 C CA . ARG A 1 91 ? 14.574 16.735 -4.470 1.00 36.75 91 ARG A CA 1
ATOM 736 C C . ARG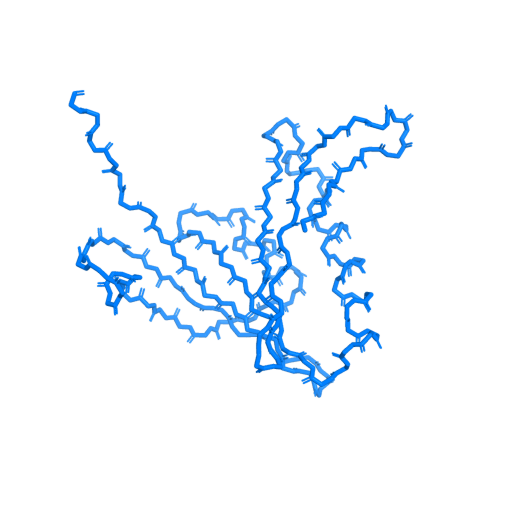 A 1 91 ? 15.924 16.614 -5.250 1.00 36.75 91 ARG A C 1
ATOM 738 O O . ARG A 1 91 ? 16.380 17.601 -5.790 1.00 36.75 91 ARG A O 1
ATOM 745 N N . TYR A 1 92 ? 16.485 15.439 -5.549 1.00 42.38 92 TYR A N 1
ATOM 746 C CA . TYR A 1 92 ? 17.149 15.268 -6.875 1.00 42.38 92 TYR A CA 1
ATOM 747 C C . TYR A 1 92 ? 16.125 14.982 -7.995 1.00 42.38 92 TYR A C 1
ATOM 749 O O . TYR A 1 92 ? 16.465 14.557 -9.088 1.00 42.38 92 TYR A O 1
ATOM 757 N N . TYR A 1 93 ? 14.867 15.340 -7.701 1.00 43.97 93 TYR A N 1
ATOM 758 C CA . TYR A 1 93 ? 13.849 15.913 -8.576 1.00 43.97 93 TYR A CA 1
ATOM 759 C C . TYR A 1 93 ? 13.432 17.378 -8.185 1.00 43.97 93 TYR A C 1
ATOM 761 O O . TYR A 1 93 ? 12.454 17.835 -8.767 1.00 43.97 93 TYR A O 1
ATOM 769 N N . ARG A 1 94 ? 14.123 18.135 -7.259 1.00 34.69 94 ARG A N 1
ATOM 770 C CA . ARG A 1 94 ? 14.070 19.640 -7.007 1.00 34.69 94 ARG A CA 1
ATOM 771 C C . ARG A 1 94 ? 14.786 20.425 -5.802 1.00 34.69 94 ARG A C 1
ATOM 773 O O . ARG A 1 94 ? 14.322 21.522 -5.521 1.00 34.69 94 ARG A O 1
ATOM 780 N N . LYS A 1 95 ? 15.898 20.044 -5.119 1.00 29.69 95 LYS A N 1
ATOM 781 C CA .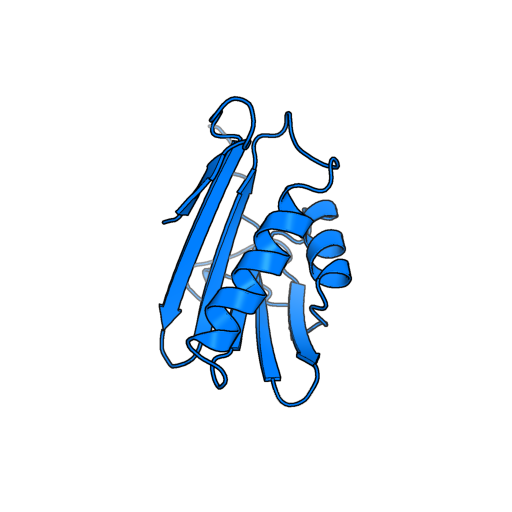 LYS A 1 95 ? 16.720 20.677 -3.995 1.00 29.69 95 LYS A CA 1
ATOM 782 C C . LYS A 1 95 ? 16.457 20.480 -2.445 1.00 29.69 95 LYS A C 1
ATOM 784 O O . LYS A 1 95 ? 15.817 21.346 -1.866 1.00 29.69 95 LYS A O 1
ATOM 789 N N . CYS A 1 96 ? 16.994 19.458 -1.750 1.00 26.84 96 CYS A N 1
ATOM 790 C CA . CYS A 1 96 ? 17.202 19.332 -0.261 1.00 26.84 96 CYS A CA 1
ATOM 791 C C . CYS A 1 96 ? 15.999 19.562 0.721 1.00 26.84 96 CYS A C 1
ATOM 793 O O . CYS A 1 96 ? 15.034 20.234 0.382 1.00 26.84 96 CYS A O 1
ATOM 795 N N . SER A 1 97 ? 15.917 19.067 1.969 1.00 30.81 97 SER A N 1
ATOM 796 C CA . SER A 1 97 ? 16.735 18.221 2.866 1.00 30.81 97 SER A CA 1
ATOM 797 C C . SER A 1 97 ? 15.805 17.639 3.957 1.00 30.81 97 SER A C 1
ATOM 799 O O . SER A 1 97 ? 15.124 18.417 4.620 1.00 30.81 97 SER A O 1
ATOM 801 N N . CYS A 1 98 ? 15.762 16.308 4.123 1.00 32.03 98 CYS A N 1
ATOM 802 C CA . CYS A 1 98 ? 15.459 15.545 5.356 1.00 32.03 98 CYS A CA 1
ATOM 803 C C . CYS A 1 98 ? 15.168 14.065 5.015 1.00 32.03 98 CYS A C 1
ATOM 805 O O . CYS A 1 98 ? 14.327 13.784 4.172 1.00 32.03 98 CYS A O 1
ATOM 807 N N . PHE A 1 99 ? 15.882 13.172 5.707 1.00 40.91 99 PHE A N 1
ATOM 808 C CA . PHE A 1 99 ? 15.854 11.699 5.771 1.00 40.91 99 PHE A CA 1
ATOM 809 C C . PHE A 1 99 ? 14.735 10.919 5.033 1.00 40.91 99 PHE A C 1
ATOM 811 O O . PHE A 1 99 ? 13.559 11.069 5.359 1.00 40.91 99 PHE A O 1
ATOM 818 N N . SER A 1 100 ? 15.105 9.970 4.153 1.00 41.34 100 SER A N 1
ATOM 819 C CA . SER A 1 100 ? 14.159 9.034 3.504 1.00 41.34 100 SER A CA 1
ATOM 820 C C . SER A 1 100 ? 14.730 7.620 3.291 1.00 41.34 100 SER A C 1
ATOM 822 O O . SER A 1 100 ? 15.698 7.458 2.562 1.00 41.34 100 SER A O 1
ATOM 824 N N . PHE A 1 101 ? 14.125 6.579 3.881 1.00 39.34 101 PHE A N 1
ATOM 825 C CA . PHE A 1 101 ? 14.464 5.167 3.609 1.00 39.34 101 PHE A CA 1
ATOM 826 C C . PHE A 1 101 ? 13.782 4.660 2.307 1.00 39.34 101 PHE A C 1
ATOM 828 O O . PHE A 1 101 ? 13.087 5.395 1.624 1.00 39.34 101 PHE A O 1
ATOM 835 N N . ALA A 1 102 ? 13.991 3.421 1.897 1.00 39.22 102 ALA A N 1
ATOM 836 C CA . ALA A 1 102 ? 13.432 2.753 0.728 1.00 39.22 102 ALA A CA 1
ATOM 837 C C . ALA A 1 102 ? 13.297 1.268 1.092 1.00 39.22 102 ALA A C 1
ATOM 839 O O . ALA A 1 102 ? 14.127 0.743 1.837 1.00 39.22 102 ALA A O 1
ATOM 840 N N . TYR A 1 103 ? 12.258 0.582 0.609 1.00 42.91 103 TYR A N 1
ATOM 841 C CA . TYR A 1 103 ? 11.882 -0.784 1.001 1.00 42.91 103 TYR A CA 1
ATOM 842 C C . TYR A 1 103 ? 11.569 -1.693 -0.254 1.00 42.91 103 TYR A C 1
ATOM 844 O O . TYR A 1 103 ? 10.813 -1.278 -1.107 1.00 42.91 103 TYR A O 1
ATOM 852 N N . ARG A 1 104 ? 12.183 -2.890 -0.457 1.00 32.09 104 ARG A N 1
ATOM 853 C CA . ARG A 1 104 ? 12.010 -3.901 -1.550 1.00 32.09 104 ARG A CA 1
ATOM 854 C C . ARG A 1 104 ? 11.353 -5.189 -1.051 1.00 32.09 104 ARG A C 1
ATOM 856 O O . ARG A 1 104 ? 11.996 -5.793 -0.224 1.00 32.09 104 ARG A O 1
ATOM 863 N N . ILE A 1 105 ? 10.252 -5.767 -1.556 1.00 40.12 105 ILE A N 1
ATOM 864 C CA . ILE A 1 105 ? 10.000 -7.231 -1.372 1.00 40.12 105 ILE A CA 1
ATOM 865 C C . ILE A 1 105 ? 10.321 -8.077 -2.596 1.00 40.12 105 ILE A C 1
ATOM 867 O O . ILE A 1 105 ? 10.241 -7.650 -3.739 1.00 40.12 105 ILE A O 1
ATOM 871 N N . LYS A 1 106 ? 10.684 -9.330 -2.302 1.00 30.86 106 LYS A N 1
ATOM 872 C CA . LYS A 1 106 ? 10.620 -10.471 -3.213 1.00 30.86 106 LYS A CA 1
ATOM 873 C C . LYS A 1 106 ? 9.936 -11.606 -2.444 1.00 30.86 106 LYS A C 1
ATOM 875 O O . LYS A 1 106 ? 10.511 -12.035 -1.439 1.00 30.86 106 LYS A O 1
ATOM 880 N N . TYR A 1 107 ? 8.745 -12.037 -2.858 1.00 38.22 107 TYR A N 1
ATOM 881 C CA . TYR A 1 107 ? 8.008 -13.164 -2.263 1.00 38.22 107 TYR A CA 1
ATOM 882 C C . TYR A 1 107 ? 7.496 -14.054 -3.401 1.00 38.22 107 TYR A C 1
ATOM 884 O O . TYR A 1 107 ? 6.797 -13.569 -4.284 1.00 38.22 107 TYR A O 1
ATOM 892 N N . ILE A 1 108 ? 7.909 -15.326 -3.417 1.00 39.62 108 ILE A N 1
ATOM 893 C CA . ILE A 1 108 ? 7.479 -16.371 -4.371 1.00 39.62 108 ILE A CA 1
ATOM 894 C C . ILE A 1 108 ? 7.513 -15.892 -5.840 1.00 39.62 108 ILE A C 1
ATOM 896 O O . ILE A 1 108 ? 6.485 -15.732 -6.484 1.00 39.62 108 ILE A O 1
ATOM 900 N N . GLY A 1 109 ? 8.701 -15.580 -6.371 1.00 39.38 109 GLY A N 1
ATOM 901 C CA . GLY A 1 109 ? 8.863 -15.230 -7.796 1.00 39.38 109 GLY A CA 1
ATOM 902 C C . GLY A 1 109 ? 8.311 -13.862 -8.239 1.00 39.38 109 GLY A C 1
ATOM 903 O O . GLY A 1 109 ? 8.374 -13.551 -9.423 1.00 39.38 109 GLY A O 1
ATOM 904 N N . ARG A 1 110 ? 7.816 -13.033 -7.311 1.00 45.50 110 ARG A N 1
ATOM 905 C CA . ARG A 1 110 ? 7.208 -11.713 -7.559 1.00 45.50 110 ARG A CA 1
ATOM 906 C C . ARG A 1 110 ? 8.156 -10.596 -7.139 1.00 45.50 110 ARG A C 1
ATOM 908 O O . ARG A 1 110 ? 8.744 -10.671 -6.057 1.00 45.50 110 ARG A O 1
ATOM 915 N N . ASN A 1 111 ? 8.289 -9.558 -7.950 1.00 36.62 111 ASN A N 1
ATOM 916 C CA . ASN A 1 111 ? 9.048 -8.365 -7.595 1.00 36.62 111 ASN A CA 1
ATOM 917 C C . ASN A 1 111 ? 8.042 -7.265 -7.236 1.00 36.62 111 ASN A C 1
ATOM 919 O O . ASN A 1 111 ? 7.142 -7.060 -8.020 1.00 36.62 111 ASN A O 1
ATOM 923 N N . LEU A 1 112 ? 8.148 -6.608 -6.076 1.00 45.59 112 LEU A N 1
ATOM 924 C CA . LEU A 1 112 ? 7.331 -5.469 -5.614 1.00 45.59 112 LEU A CA 1
ATOM 925 C C . LEU A 1 112 ? 8.289 -4.491 -4.878 1.00 45.59 112 LEU A C 1
ATOM 927 O O . LEU A 1 112 ? 9.074 -4.925 -4.036 1.00 45.59 112 LEU A O 1
ATOM 931 N N . PHE A 1 113 ? 8.275 -3.194 -5.181 1.00 42.56 113 PHE A N 1
ATOM 932 C CA . PHE A 1 113 ? 9.185 -2.150 -4.671 1.00 42.56 113 PHE A CA 1
ATOM 933 C C . PHE A 1 113 ? 8.507 -1.224 -3.631 1.00 42.56 113 PHE A C 1
ATOM 935 O O . PHE A 1 113 ? 7.349 -1.383 -3.288 1.00 42.56 113 PHE A O 1
ATOM 942 N N . PHE A 1 114 ? 9.200 -0.246 -3.056 1.00 42.09 114 PHE A N 1
ATOM 943 C CA . PHE A 1 114 ? 8.631 0.884 -2.300 1.00 42.09 114 PHE A CA 1
ATOM 944 C C . PHE A 1 114 ? 9.733 1.922 -2.043 1.00 42.09 114 PHE A C 1
ATOM 946 O O . PHE A 1 114 ? 10.869 1.564 -1.751 1.00 42.09 114 PHE A O 1
ATOM 953 N N . ILE A 1 115 ? 9.451 3.214 -2.121 1.00 42.03 115 ILE A N 1
ATOM 954 C CA . ILE A 1 115 ? 10.381 4.321 -1.886 1.00 42.03 115 ILE A CA 1
ATOM 955 C C . ILE A 1 115 ? 9.777 5.239 -0.827 1.00 42.03 115 ILE A C 1
ATOM 957 O O . ILE A 1 115 ? 8.739 5.806 -1.046 1.00 42.03 115 ILE A O 1
ATOM 961 N N . ILE A 1 116 ? 10.406 5.482 0.311 1.00 40.50 116 ILE A N 1
ATOM 962 C CA . ILE A 1 116 ? 9.854 6.368 1.347 1.00 40.50 116 ILE A CA 1
ATOM 963 C C . ILE A 1 116 ? 10.327 7.820 1.094 1.00 40.50 116 ILE A C 1
ATOM 965 O O . ILE A 1 116 ? 11.500 8.016 0.807 1.00 40.50 116 ILE A O 1
ATOM 969 N N . TYR A 1 117 ? 9.451 8.839 1.146 1.00 40.78 117 TYR A N 1
ATOM 970 C CA . TYR A 1 117 ? 9.784 10.274 1.075 1.00 40.78 117 TYR A CA 1
ATOM 971 C C . TYR A 1 117 ? 9.372 10.992 2.359 1.00 40.78 117 TYR A C 1
ATOM 973 O O . TYR A 1 117 ? 8.340 10.671 2.919 1.00 40.78 117 TYR A O 1
ATOM 981 N N . LYS A 1 118 ? 10.118 12.009 2.789 1.00 38.38 118 LYS A N 1
ATOM 982 C CA . LYS A 1 118 ? 9.699 12.926 3.856 1.00 38.38 118 LYS A CA 1
ATOM 983 C C . LYS A 1 118 ? 9.531 14.337 3.293 1.00 38.38 118 LYS A C 1
ATOM 985 O O . LYS A 1 118 ? 10.458 14.862 2.673 1.00 38.38 118 LYS A O 1
ATOM 990 N N . SER A 1 119 ? 8.361 14.947 3.469 1.00 38.69 119 SER A N 1
ATOM 991 C CA . SER A 1 119 ? 8.095 16.325 3.050 1.00 38.69 119 SER A CA 1
ATOM 992 C C . SER A 1 119 ? 8.890 17.312 3.915 1.00 38.69 119 SER A C 1
ATOM 994 O O . SER A 1 119 ? 8.892 17.199 5.143 1.00 38.69 119 SER A O 1
ATOM 996 N N . PRO A 1 120 ? 9.566 18.319 3.329 1.00 40.12 120 PRO A N 1
ATOM 997 C CA . PRO A 1 120 ? 10.179 19.375 4.121 1.00 40.12 120 PRO A CA 1
ATOM 998 C C . PRO A 1 120 ? 9.086 20.118 4.901 1.00 40.12 120 PRO A C 1
ATOM 1000 O O . PRO A 1 120 ? 8.094 20.554 4.315 1.00 40.12 120 PRO A O 1
ATOM 1003 N N . LYS A 1 121 ? 9.266 20.280 6.221 1.00 44.00 121 LYS A N 1
ATOM 1004 C CA . LYS A 1 121 ? 8.380 21.114 7.045 1.00 44.00 121 LYS A CA 1
ATOM 1005 C C . LYS A 1 121 ? 8.344 22.519 6.445 1.00 44.00 121 LYS A C 1
ATOM 1007 O O . LYS A 1 121 ? 9.334 23.249 6.507 1.00 44.00 121 LYS A O 1
ATOM 1012 N N . VAL A 1 122 ? 7.206 22.906 5.875 1.00 41.88 122 VAL A N 1
ATOM 1013 C CA . VAL A 1 122 ? 6.945 24.303 5.529 1.00 41.88 122 VAL A CA 1
ATOM 1014 C C . VAL A 1 122 ? 6.936 25.066 6.851 1.00 41.88 122 VAL A C 1
ATOM 1016 O O . VAL A 1 122 ? 6.031 24.885 7.665 1.00 41.88 122 VAL A O 1
ATOM 1019 N N . LYS A 1 123 ? 7.960 25.894 7.101 1.00 38.56 123 LYS A N 1
ATOM 1020 C CA . LYS A 1 123 ? 7.843 26.966 8.094 1.00 38.56 123 LYS A CA 1
ATOM 1021 C C . LYS A 1 123 ? 6.648 27.803 7.646 1.00 38.56 123 LYS A C 1
ATOM 1023 O O . LYS A 1 123 ? 6.748 28.482 6.625 1.00 38.56 123 LYS A O 1
ATOM 1028 N N . LYS A 1 124 ? 5.525 27.705 8.366 1.00 38.97 124 LYS A N 1
ATOM 1029 C CA . LYS A 1 124 ? 4.461 28.707 8.288 1.00 38.97 124 LYS A CA 1
ATOM 1030 C C . LYS A 1 124 ? 5.139 30.054 8.557 1.00 38.97 124 LYS A C 1
ATOM 1032 O O . LYS A 1 124 ? 5.694 30.237 9.640 1.00 38.97 124 LYS A O 1
ATOM 1037 N N . ARG A 1 125 ? 5.235 30.885 7.520 1.00 39.72 125 ARG A N 1
ATOM 1038 C CA . ARG A 1 125 ? 5.431 32.324 7.684 1.00 39.72 125 ARG A CA 1
ATOM 1039 C C . ARG A 1 125 ? 4.111 32.917 8.139 1.00 39.72 125 ARG A C 1
ATOM 1041 O O . ARG A 1 125 ? 3.074 32.382 7.686 1.00 39.72 125 ARG A O 1
#

Sequence (125 aa):
MIAVALKETNEMIGEIIVKPKDNIISLGYTFSYKYHRQGYAFEVLTVLHEHLHKMAPKWEFISFTECENIAGIELFKKLGYKGLGYVPCFRYYRKCSCFSFAYRIKYIGRNLFFIIYKSPKVKKR